Protein AF-A0A7S2BEP9-F1 (afdb_monomer)

Sequence (115 aa):
MAALAGGDPKAVQSLVSDLKMLAAYETAADWREHGAMDSAFAALSWDDAHVKAALPQYIASSGEERAKVDYAFNAMVPRPSADIDGKQAAMHTWIKARLFSYNKAFPFQLNPYTK

pLDDT: mean 88.35, std 15.32, range [32.22, 97.94]

Structure (mmCIF, N/CA/C/O backbone):
data_AF-A0A7S2BEP9-F1
#
_entry.id   AF-A0A7S2BEP9-F1
#
loop_
_atom_site.group_PDB
_atom_site.id
_atom_site.type_symbol
_atom_site.label_atom_id
_atom_site.label_alt_id
_atom_site.label_comp_id
_atom_site.label_asym_id
_atom_site.label_entity_id
_atom_site.label_seq_id
_atom_site.pdbx_PDB_ins_code
_atom_site.Cartn_x
_atom_site.Cartn_y
_atom_site.Cartn_z
_atom_site.occupancy
_atom_site.B_iso_or_equiv
_atom_site.auth_seq_id
_atom_site.auth_comp_id
_atom_site.auth_asym_id
_atom_site.auth_atom_id
_atom_site.pdbx_PDB_model_num
ATOM 1 N N . MET A 1 1 ? -22.529 -16.278 15.151 1.00 32.22 1 MET A N 1
ATOM 2 C CA . MET A 1 1 ? -21.081 -16.568 15.185 1.00 32.22 1 MET A CA 1
ATOM 3 C C . MET A 1 1 ? -20.661 -16.989 13.787 1.00 32.22 1 MET A C 1
ATOM 5 O O . MET A 1 1 ? -20.975 -18.101 13.389 1.00 32.22 1 MET A O 1
ATOM 9 N N . ALA A 1 2 ? -20.082 -16.076 13.005 1.00 36.56 2 ALA A N 1
ATOM 10 C CA . ALA A 1 2 ? -19.616 -16.387 11.656 1.00 36.56 2 ALA A CA 1
ATOM 11 C C . ALA A 1 2 ? -18.249 -17.076 11.746 1.00 36.56 2 ALA A C 1
ATOM 13 O O . ALA A 1 2 ? -17.346 -16.574 12.413 1.00 36.56 2 ALA A O 1
ATOM 14 N N . ALA A 1 3 ? -18.140 -18.245 11.121 1.00 36.69 3 ALA A N 1
ATOM 15 C CA . ALA A 1 3 ? -16.926 -19.038 11.065 1.00 36.69 3 ALA A CA 1
ATOM 16 C C . ALA A 1 3 ? -15.794 -18.241 10.396 1.00 36.69 3 ALA A C 1
ATOM 18 O O . ALA A 1 3 ? -15.917 -17.808 9.251 1.00 36.69 3 ALA A O 1
ATOM 19 N N . LEU A 1 4 ? -14.692 -18.063 11.126 1.00 42.97 4 LEU A N 1
ATOM 20 C CA . LEU A 1 4 ? -13.410 -17.615 10.594 1.00 42.97 4 LEU A CA 1
ATOM 21 C C . LEU A 1 4 ? -12.918 -18.692 9.623 1.00 42.97 4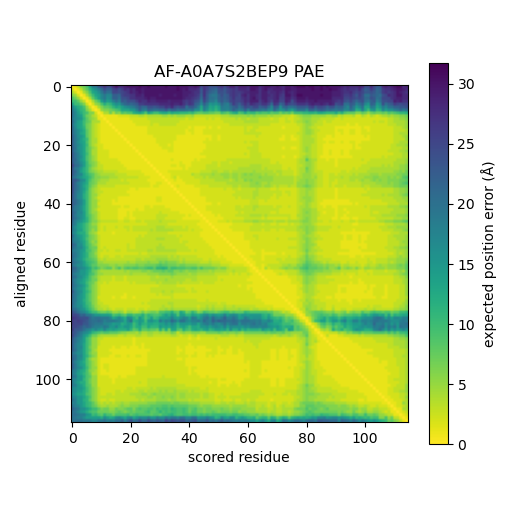 LEU A C 1
ATOM 23 O O . LEU A 1 4 ? -12.418 -19.737 10.038 1.00 42.97 4 LEU A O 1
ATOM 27 N N . ALA A 1 5 ? -13.127 -18.469 8.329 1.00 45.75 5 ALA A N 1
ATOM 28 C CA . ALA A 1 5 ? -12.641 -19.338 7.271 1.00 45.75 5 ALA A CA 1
ATOM 29 C C . ALA A 1 5 ? -11.099 -19.344 7.256 1.00 45.75 5 ALA A C 1
ATOM 31 O O . ALA A 1 5 ? -10.477 -18.482 6.649 1.00 45.75 5 ALA A O 1
ATOM 32 N N . GLY A 1 6 ? -10.504 -20.286 7.992 1.00 39.69 6 GLY A N 1
ATOM 33 C CA . GLY A 1 6 ? -9.517 -21.282 7.541 1.00 39.69 6 GLY A CA 1
ATOM 34 C C . GLY A 1 6 ? -8.328 -20.906 6.646 1.00 39.69 6 GLY A C 1
ATOM 35 O O . GLY A 1 6 ? -7.722 -21.816 6.091 1.00 39.69 6 GLY A O 1
ATOM 36 N N . GLY A 1 7 ? -7.976 -19.637 6.466 1.00 45.47 7 GLY A N 1
ATOM 37 C CA . GLY A 1 7 ? -6.717 -19.237 5.840 1.00 45.47 7 GLY A CA 1
ATOM 38 C C . GLY A 1 7 ? -5.693 -18.872 6.905 1.00 45.47 7 GLY A C 1
ATOM 39 O O . GLY A 1 7 ? -6.002 -18.067 7.782 1.00 45.47 7 GLY A O 1
ATOM 40 N N . ASP A 1 8 ? -4.480 -19.426 6.821 1.00 53.69 8 ASP A N 1
ATOM 41 C CA . ASP A 1 8 ? -3.335 -18.920 7.589 1.00 53.69 8 ASP A CA 1
ATOM 42 C C . ASP A 1 8 ? -3.291 -17.384 7.482 1.00 53.69 8 ASP A C 1
ATOM 44 O O . ASP A 1 8 ? -3.492 -16.866 6.373 1.00 53.69 8 ASP A O 1
ATOM 48 N N . PRO A 1 9 ? -3.057 -16.631 8.573 1.00 60.03 9 PRO A N 1
ATOM 49 C CA . PRO A 1 9 ? -3.026 -15.176 8.528 1.00 60.03 9 PRO A CA 1
ATOM 50 C C . PRO A 1 9 ? -1.815 -14.696 7.716 1.00 60.03 9 PRO A C 1
ATOM 52 O O . PRO A 1 9 ? -0.770 -14.325 8.242 1.00 60.03 9 PRO A O 1
ATOM 55 N N . LYS A 1 10 ? -1.980 -14.638 6.393 1.00 84.38 10 LYS A N 1
ATOM 56 C CA . LYS A 1 10 ? -0.988 -14.121 5.444 1.00 84.38 10 LYS A CA 1
ATOM 57 C C . LYS A 1 10 ? -0.876 -12.598 5.488 1.00 84.38 10 LYS A C 1
ATOM 59 O O . LYS A 1 10 ? -0.153 -12.030 4.685 1.00 84.38 10 LYS A O 1
ATOM 64 N N . ALA A 1 11 ? -1.551 -11.918 6.417 1.00 87.75 11 ALA A N 1
ATOM 65 C CA . ALA A 1 11 ? -1.582 -10.459 6.484 1.00 87.75 11 ALA A CA 1
ATOM 66 C C . ALA A 1 11 ? -0.169 -9.845 6.536 1.00 87.75 11 ALA A C 1
ATOM 68 O O . ALA A 1 11 ? 0.151 -8.943 5.758 1.00 87.75 11 ALA A O 1
ATOM 69 N N . VAL A 1 12 ? 0.701 -10.382 7.398 1.00 92.19 12 VAL A N 1
ATOM 70 C CA . VAL A 1 12 ? 2.100 -9.937 7.498 1.00 92.19 12 VAL A CA 1
ATOM 71 C C . VAL A 1 12 ? 2.891 -10.356 6.260 1.00 92.19 12 VAL A C 1
ATOM 73 O O . VAL A 1 12 ? 3.583 -9.530 5.675 1.00 92.19 12 VAL A O 1
ATOM 76 N N . GLN A 1 13 ? 2.751 -11.610 5.819 1.00 93.88 13 GLN A N 1
ATOM 77 C CA . GLN A 1 13 ? 3.453 -12.128 4.642 1.00 93.88 13 GLN A CA 1
ATOM 78 C C . GLN A 1 13 ? 3.158 -11.297 3.384 1.00 93.88 13 GLN A C 1
ATOM 80 O O . GLN A 1 13 ? 4.086 -10.892 2.689 1.00 93.88 13 GLN A O 1
ATOM 85 N N . SER A 1 14 ? 1.885 -11.016 3.105 1.00 93.94 14 SER A N 1
ATOM 86 C CA . SER A 1 14 ? 1.454 -10.231 1.949 1.00 93.94 14 SER A CA 1
ATOM 87 C C . SER A 1 14 ? 1.917 -8.779 2.050 1.00 93.94 14 SER A C 1
ATOM 89 O O . SER A 1 14 ? 2.389 -8.231 1.060 1.00 93.94 14 SER A O 1
ATOM 91 N N . LEU A 1 15 ? 1.860 -8.170 3.243 1.00 95.69 15 LEU A N 1
ATOM 92 C CA . LEU A 1 15 ? 2.379 -6.815 3.454 1.00 95.69 15 LEU A CA 1
ATOM 93 C C . LEU A 1 15 ? 3.884 -6.743 3.177 1.00 95.69 15 LEU A C 1
ATOM 95 O O . LEU A 1 15 ? 4.326 -5.879 2.427 1.00 95.69 15 LEU A O 1
ATOM 99 N N . VAL A 1 16 ? 4.669 -7.659 3.747 1.00 96.00 16 VAL A N 1
ATOM 100 C CA . VAL A 1 16 ? 6.125 -7.699 3.546 1.00 96.00 16 VAL A CA 1
ATOM 101 C C . VAL A 1 16 ? 6.469 -7.994 2.084 1.00 96.00 16 VAL A C 1
ATOM 103 O O . VAL A 1 16 ? 7.398 -7.397 1.545 1.00 96.00 16 VAL A O 1
ATOM 106 N N . SER A 1 17 ? 5.710 -8.871 1.422 1.00 96.62 17 SER A N 1
ATOM 107 C CA . SER A 1 17 ? 5.876 -9.147 -0.008 1.00 96.62 17 SER A CA 1
ATOM 108 C C . SER A 1 17 ? 5.643 -7.897 -0.859 1.00 96.62 17 SER A C 1
ATOM 110 O O . SER A 1 17 ? 6.458 -7.596 -1.728 1.00 96.62 17 SER A O 1
ATOM 112 N N . ASP A 1 18 ? 4.579 -7.141 -0.587 1.00 97.00 18 ASP A N 1
ATOM 113 C CA . ASP A 1 18 ? 4.279 -5.909 -1.320 1.00 97.00 18 ASP A CA 1
ATOM 114 C C . ASP A 1 18 ? 5.327 -4.819 -1.064 1.00 97.00 18 ASP A C 1
ATOM 116 O O . ASP A 1 18 ? 5.800 -4.185 -2.006 1.00 97.00 18 ASP A O 1
ATOM 120 N N . LEU A 1 19 ? 5.757 -4.641 0.192 1.00 96.88 19 LEU A N 1
ATOM 121 C CA . LEU A 1 19 ? 6.830 -3.704 0.546 1.00 96.88 19 LEU A CA 1
ATOM 122 C C . LEU A 1 19 ? 8.149 -4.064 -0.148 1.00 96.88 19 LEU A C 1
ATOM 124 O O . LEU A 1 19 ? 8.857 -3.178 -0.622 1.00 96.88 19 LEU A O 1
ATOM 128 N N . LYS A 1 20 ? 8.465 -5.361 -0.266 1.00 97.31 20 LYS A N 1
ATOM 129 C CA . LYS A 1 20 ? 9.636 -5.832 -1.016 1.00 97.31 20 LYS A CA 1
ATOM 130 C C . LYS A 1 20 ? 9.546 -5.443 -2.493 1.00 97.31 20 LYS A C 1
ATOM 132 O O . LYS A 1 20 ? 10.555 -5.042 -3.065 1.00 97.31 20 LYS A O 1
ATOM 137 N N . MET A 1 21 ? 8.373 -5.574 -3.114 1.00 97.81 21 MET A N 1
ATOM 138 C CA . MET A 1 21 ? 8.188 -5.190 -4.517 1.00 97.81 21 MET A CA 1
ATOM 139 C C . MET A 1 21 ? 8.240 -3.675 -4.708 1.00 97.81 21 MET A C 1
ATOM 141 O O . MET A 1 21 ? 8.847 -3.226 -5.674 1.00 97.81 21 MET A O 1
ATOM 145 N N . LEU A 1 22 ? 7.704 -2.882 -3.774 1.00 95.69 22 LEU A N 1
ATOM 146 C CA . LEU A 1 22 ? 7.873 -1.426 -3.793 1.00 95.69 22 LEU A CA 1
ATOM 147 C C . LEU A 1 22 ? 9.355 -1.035 -3.713 1.00 95.69 22 LEU A C 1
ATOM 149 O O . LEU A 1 22 ? 9.838 -0.308 -4.574 1.00 95.69 22 LEU A O 1
ATOM 153 N N . ALA A 1 23 ? 10.099 -1.585 -2.751 1.00 94.81 23 ALA A N 1
ATOM 154 C CA . ALA A 1 23 ? 11.530 -1.315 -2.621 1.00 94.81 23 ALA A CA 1
ATOM 155 C C . ALA A 1 23 ? 12.322 -1.745 -3.871 1.00 94.81 23 ALA A C 1
ATOM 157 O O . ALA A 1 23 ? 13.244 -1.048 -4.295 1.00 94.81 23 ALA A O 1
ATOM 158 N N . ALA A 1 24 ? 11.957 -2.877 -4.486 1.00 96.06 24 ALA A N 1
ATOM 159 C CA . ALA A 1 24 ? 12.557 -3.332 -5.738 1.00 96.06 24 ALA A CA 1
ATOM 160 C C . ALA A 1 24 ? 12.247 -2.385 -6.906 1.00 96.06 24 ALA A C 1
ATOM 162 O O . ALA A 1 24 ? 13.147 -2.096 -7.690 1.00 96.06 24 ALA A O 1
ATOM 163 N N . TYR A 1 25 ? 11.013 -1.878 -6.999 1.00 95.19 25 TYR A N 1
ATOM 164 C CA . TYR A 1 25 ? 10.611 -0.896 -8.007 1.00 95.19 25 TYR A CA 1
ATOM 165 C C . TYR A 1 25 ? 11.414 0.398 -7.869 1.00 95.19 25 TYR A C 1
ATOM 167 O O . TYR A 1 25 ? 12.005 0.858 -8.839 1.00 95.19 25 TYR A O 1
ATOM 175 N N . GLU A 1 26 ? 11.480 0.952 -6.657 1.00 92.12 26 GLU A N 1
ATOM 176 C CA . GLU A 1 26 ? 12.213 2.189 -6.367 1.00 92.12 26 GLU A CA 1
ATOM 177 C C . GLU A 1 26 ? 13.708 2.037 -6.647 1.00 92.12 26 GLU A C 1
ATOM 179 O O . GLU A 1 26 ? 14.311 2.881 -7.305 1.00 92.12 26 GLU A O 1
ATOM 184 N N . THR A 1 27 ? 14.291 0.911 -6.230 1.00 93.12 27 THR A N 1
ATOM 185 C CA . THR A 1 27 ? 15.690 0.600 -6.537 1.00 93.12 27 THR A CA 1
ATOM 186 C C . THR A 1 27 ? 15.892 0.505 -8.049 1.00 93.12 27 THR A C 1
ATOM 188 O O . THR A 1 27 ? 16.799 1.126 -8.590 1.00 93.12 27 THR A O 1
ATOM 191 N N . ALA A 1 28 ? 15.043 -0.231 -8.766 1.00 93.94 28 ALA A N 1
ATOM 192 C CA . ALA A 1 28 ? 15.152 -0.353 -10.216 1.00 93.94 28 ALA A CA 1
ATOM 193 C C . ALA A 1 28 ? 14.998 1.001 -10.930 1.00 93.94 28 ALA A C 1
ATOM 195 O O . ALA A 1 28 ? 15.695 1.241 -11.914 1.00 93.94 28 ALA A O 1
ATOM 196 N N . ALA A 1 29 ? 14.152 1.897 -10.418 1.00 91.38 29 ALA A N 1
ATOM 197 C CA . ALA A 1 29 ? 14.006 3.255 -10.932 1.00 91.38 29 ALA A CA 1
ATOM 198 C C . ALA A 1 29 ? 15.301 4.069 -10.776 1.00 91.38 29 ALA A C 1
ATOM 200 O O . ALA A 1 29 ? 15.747 4.682 -11.748 1.00 91.38 29 ALA A O 1
ATOM 201 N N . ASP A 1 30 ? 15.955 4.002 -9.610 1.00 90.69 30 ASP A N 1
ATOM 202 C CA . ASP A 1 30 ? 17.247 4.662 -9.363 1.00 90.69 30 ASP A CA 1
ATOM 203 C C . ASP A 1 30 ? 18.333 4.177 -10.347 1.00 90.69 30 ASP A C 1
ATOM 205 O O . ASP A 1 30 ? 19.137 4.971 -10.844 1.00 90.69 30 ASP A O 1
ATOM 209 N N . TRP A 1 31 ? 18.324 2.883 -10.686 1.00 93.75 31 TRP A N 1
ATOM 210 C CA . TRP A 1 31 ? 19.242 2.274 -11.659 1.00 93.75 31 TRP A CA 1
ATOM 211 C C . TRP A 1 31 ? 18.774 2.373 -13.121 1.00 93.75 31 TRP A C 1
ATOM 213 O O . TRP A 1 31 ? 19.512 1.978 -14.019 1.00 93.75 31 TRP A O 1
ATOM 223 N N . ARG A 1 32 ? 17.585 2.938 -13.381 1.00 91.50 32 ARG A N 1
ATOM 224 C CA . ARG A 1 32 ? 16.951 3.034 -14.714 1.00 91.50 32 ARG A CA 1
ATOM 225 C C . ARG A 1 32 ? 16.709 1.675 -15.389 1.00 91.50 32 ARG A C 1
ATOM 227 O O . ARG A 1 32 ? 16.684 1.565 -16.614 1.00 91.50 32 ARG A O 1
ATOM 234 N N . GLU A 1 33 ? 16.477 0.644 -14.587 1.00 95.31 33 GLU A N 1
ATOM 235 C CA . GLU A 1 33 ? 16.212 -0.727 -15.024 1.00 95.31 33 GLU A CA 1
ATOM 236 C C . GLU A 1 33 ? 14.710 -0.943 -15.256 1.00 95.31 33 GLU A C 1
ATOM 238 O O . GLU A 1 33 ? 14.014 -1.594 -14.472 1.00 95.31 33 GLU A O 1
ATOM 243 N N . HIS A 1 34 ? 14.184 -0.393 -16.354 1.00 93.75 34 HIS A N 1
ATOM 244 C CA . HIS A 1 34 ? 12.744 -0.413 -16.652 1.00 93.75 34 HIS 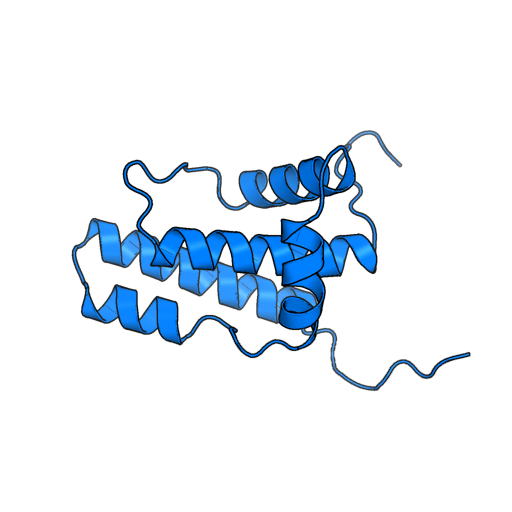A CA 1
ATOM 245 C C . HIS A 1 34 ? 12.123 -1.822 -16.650 1.00 93.75 34 HIS A C 1
ATOM 247 O O . HIS A 1 34 ? 11.010 -2.005 -16.161 1.00 93.75 34 HIS A O 1
ATOM 253 N N . GLY A 1 35 ? 12.847 -2.840 -17.127 1.00 96.69 35 GLY A N 1
ATOM 254 C CA . GLY A 1 35 ? 12.359 -4.225 -17.096 1.00 96.69 35 GLY A CA 1
ATOM 255 C C . GLY A 1 35 ? 12.182 -4.770 -15.672 1.00 96.69 35 GLY A C 1
ATOM 256 O O . GLY A 1 35 ? 11.226 -5.500 -15.396 1.00 96.69 35 GLY A O 1
ATOM 257 N N . ALA A 1 36 ? 13.064 -4.383 -14.746 1.00 96.75 36 ALA A N 1
ATOM 258 C CA . ALA A 1 36 ? 12.953 -4.752 -13.338 1.00 96.75 36 ALA A CA 1
ATOM 259 C C . ALA A 1 36 ? 11.834 -3.969 -12.634 1.00 96.75 36 ALA A C 1
ATOM 261 O O . ALA A 1 36 ? 11.111 -4.555 -11.827 1.00 96.75 36 ALA A O 1
ATOM 262 N N . MET A 1 37 ? 11.630 -2.696 -12.995 1.00 96.19 37 MET A N 1
ATOM 263 C CA . MET A 1 37 ? 10.480 -1.905 -12.535 1.00 96.19 37 MET A CA 1
ATOM 264 C C . MET A 1 37 ? 9.162 -2.586 -12.924 1.00 96.19 37 MET A C 1
ATOM 266 O O . MET A 1 37 ? 8.312 -2.840 -12.072 1.00 96.19 37 MET A O 1
ATOM 270 N N . ASP A 1 38 ? 9.007 -2.956 -14.195 1.00 97.25 38 ASP A N 1
ATOM 271 C CA . ASP A 1 38 ? 7.791 -3.604 -14.693 1.00 97.25 38 ASP A CA 1
ATOM 272 C C . ASP A 1 38 ? 7.548 -4.967 -14.044 1.00 97.25 38 ASP A C 1
ATOM 274 O O . ASP A 1 38 ? 6.413 -5.296 -13.694 1.00 97.25 38 ASP A O 1
ATOM 278 N N . SER A 1 39 ? 8.618 -5.730 -13.814 1.00 97.94 39 SER A N 1
ATOM 279 C CA . SER A 1 39 ? 8.546 -7.021 -13.126 1.00 97.94 39 SER A CA 1
ATOM 280 C C . SER A 1 39 ? 8.109 -6.865 -11.668 1.00 97.94 39 SER A C 1
ATOM 282 O O . SER A 1 39 ? 7.249 -7.610 -11.203 1.00 97.94 39 SER A O 1
ATOM 284 N N . ALA A 1 40 ? 8.660 -5.881 -10.951 1.00 97.62 40 ALA A N 1
ATOM 285 C CA . ALA A 1 40 ? 8.283 -5.590 -9.570 1.00 97.62 40 ALA A CA 1
ATOM 286 C C . ALA A 1 40 ? 6.831 -5.105 -9.472 1.00 97.62 40 ALA A C 1
ATOM 288 O O . ALA A 1 40 ? 6.081 -5.564 -8.611 1.00 97.62 40 ALA A O 1
ATOM 289 N N . PHE A 1 41 ? 6.411 -4.230 -10.391 1.00 97.75 41 PHE A N 1
ATOM 290 C CA . PHE A 1 41 ? 5.029 -3.774 -10.474 1.00 97.75 41 PHE A CA 1
ATOM 291 C C . PHE A 1 41 ? 4.079 -4.945 -10.734 1.00 97.75 41 PHE A C 1
ATOM 293 O O . PHE A 1 41 ? 3.113 -5.110 -10.000 1.00 97.75 41 PHE A O 1
ATOM 300 N N . ALA A 1 42 ? 4.356 -5.795 -11.727 1.00 97.69 42 ALA A N 1
ATOM 301 C CA . ALA A 1 42 ? 3.510 -6.942 -12.058 1.00 97.69 42 ALA A CA 1
ATOM 302 C C . ALA A 1 42 ? 3.442 -7.994 -10.935 1.00 97.69 42 ALA A C 1
ATOM 304 O O . ALA A 1 42 ? 2.420 -8.661 -10.788 1.00 97.69 42 ALA A O 1
ATOM 305 N N . ALA A 1 43 ? 4.509 -8.130 -10.143 1.00 97.62 43 ALA A N 1
ATOM 306 C CA . ALA A 1 43 ? 4.597 -9.074 -9.031 1.00 97.62 43 ALA A CA 1
ATOM 307 C C . ALA A 1 43 ? 3.964 -8.570 -7.722 1.00 97.62 43 ALA A C 1
ATOM 309 O O . ALA A 1 43 ? 3.896 -9.330 -6.751 1.00 97.62 43 ALA A O 1
ATOM 310 N N . LEU A 1 44 ? 3.499 -7.316 -7.665 1.00 97.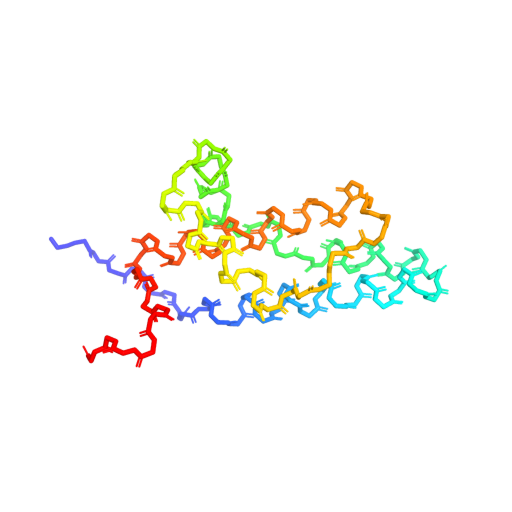19 44 LEU A N 1
ATOM 311 C CA . LEU A 1 44 ? 2.692 -6.850 -6.539 1.00 97.19 44 LEU A CA 1
ATOM 312 C C . LEU A 1 44 ? 1.396 -7.670 -6.459 1.00 97.19 44 LEU A C 1
ATOM 314 O O . LEU A 1 44 ? 0.853 -8.111 -7.472 1.00 97.19 44 LEU A O 1
ATOM 318 N N . SER A 1 45 ? 0.873 -7.869 -5.252 1.00 95.94 45 SER A N 1
ATOM 319 C CA . SER A 1 45 ? -0.301 -8.717 -5.019 1.00 95.94 45 SER A CA 1
ATOM 320 C C . SER A 1 45 ? -1.638 -8.065 -5.416 1.00 95.94 45 SER A C 1
ATOM 322 O O . SER A 1 45 ? -2.572 -7.990 -4.618 1.00 95.94 45 SER A O 1
ATOM 324 N N . TRP A 1 46 ? -1.765 -7.626 -6.672 1.00 96.19 46 TRP A N 1
ATOM 325 C CA . TRP A 1 46 ? -2.951 -6.951 -7.218 1.00 96.19 46 TRP A CA 1
ATOM 326 C C . TRP A 1 46 ? -4.247 -7.754 -7.106 1.00 96.19 46 TRP A C 1
ATOM 328 O O . TRP A 1 46 ? -5.327 -7.178 -7.195 1.00 96.19 46 TRP A O 1
ATOM 338 N N . ASP A 1 47 ? -4.162 -9.071 -6.91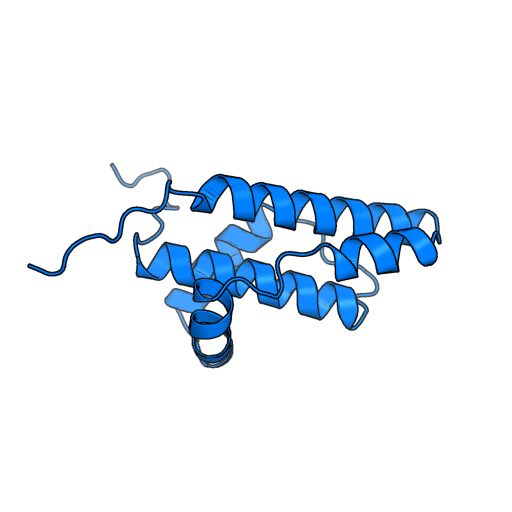5 1.00 94.69 47 ASP A N 1
ATOM 339 C CA . ASP A 1 47 ? -5.313 -9.971 -6.845 1.00 94.69 47 ASP A CA 1
ATOM 340 C C . ASP A 1 47 ? -5.842 -10.254 -5.437 1.00 94.69 47 ASP A C 1
ATOM 342 O O . ASP A 1 47 ? -6.812 -10.997 -5.283 1.00 94.69 47 ASP A O 1
ATOM 346 N N . ASP A 1 48 ? -5.276 -9.616 -4.411 1.00 93.94 48 ASP A N 1
ATOM 347 C CA . ASP A 1 48 ? -5.752 -9.756 -3.036 1.00 93.94 48 ASP A CA 1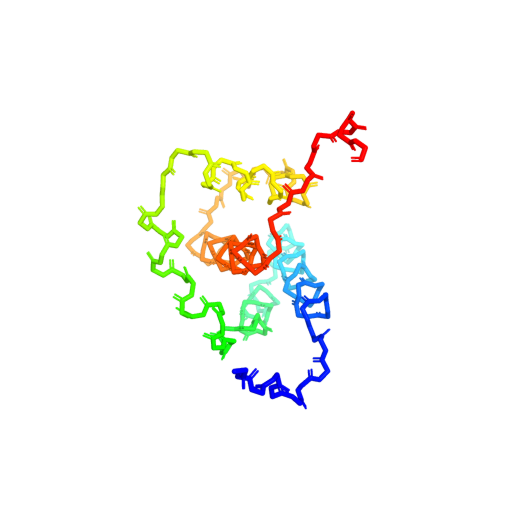
ATOM 348 C C . ASP A 1 48 ? -7.193 -9.226 -2.881 1.00 93.94 48 ASP A C 1
ATOM 350 O O . ASP A 1 48 ? -7.462 -8.024 -2.968 1.00 93.94 48 ASP A O 1
ATOM 354 N N . ALA A 1 49 ? -8.138 -10.140 -2.638 1.00 93.31 49 ALA A N 1
ATOM 355 C CA . ALA A 1 49 ? -9.565 -9.834 -2.558 1.00 93.31 49 ALA A CA 1
ATOM 356 C C . ALA A 1 49 ? -9.913 -8.862 -1.417 1.00 93.31 49 ALA A C 1
ATOM 358 O O . ALA A 1 49 ? -10.813 -8.032 -1.571 1.00 93.31 49 ALA A O 1
ATOM 359 N N . HIS A 1 50 ? -9.196 -8.928 -0.291 1.00 91.69 50 HIS A N 1
ATOM 360 C CA . HIS A 1 50 ? -9.439 -8.034 0.840 1.00 91.69 50 HIS A CA 1
ATOM 361 C C . HIS A 1 50 ? -8.982 -6.613 0.518 1.00 91.69 50 HIS A C 1
ATOM 363 O O . HIS A 1 50 ? -9.696 -5.654 0.819 1.00 91.69 50 HIS A O 1
ATOM 369 N N . VAL A 1 51 ? -7.838 -6.477 -0.158 1.00 95.56 51 VAL A N 1
ATOM 370 C CA . VAL A 1 51 ? -7.335 -5.173 -0.604 1.00 95.56 51 VAL A CA 1
ATOM 371 C C . VAL A 1 51 ? -8.236 -4.590 -1.691 1.00 95.56 51 VAL A C 1
ATOM 373 O O . VAL A 1 51 ? -8.615 -3.426 -1.582 1.00 95.56 51 VAL A O 1
ATOM 376 N N . LYS A 1 52 ? -8.686 -5.395 -2.669 1.00 95.94 52 LYS A N 1
ATOM 377 C CA . LYS A 1 52 ? -9.663 -4.960 -3.690 1.00 95.94 52 LYS A CA 1
ATOM 378 C C . LYS A 1 52 ? -10.942 -4.403 -3.063 1.00 95.94 52 LYS A C 1
ATOM 380 O O . LYS A 1 52 ? -11.426 -3.359 -3.491 1.00 95.94 52 LYS A O 1
ATOM 385 N N . ALA A 1 53 ? -11.477 -5.072 -2.041 1.00 94.75 53 ALA A N 1
ATOM 386 C CA . ALA A 1 53 ? -12.684 -4.624 -1.347 1.00 94.75 53 ALA A CA 1
ATOM 387 C C . ALA A 1 53 ? -12.458 -3.351 -0.507 1.00 94.75 53 ALA A C 1
ATOM 389 O O . ALA A 1 53 ? -13.362 -2.520 -0.377 1.00 94.75 53 ALA A O 1
ATOM 390 N N . ALA A 1 54 ? -11.260 -3.191 0.062 1.00 95.50 54 ALA A N 1
ATOM 391 C CA . ALA A 1 54 ? -10.881 -2.042 0.881 1.00 95.50 54 ALA A CA 1
ATOM 392 C C . ALA A 1 54 ? -10.494 -0.806 0.055 1.00 95.50 54 ALA A C 1
ATOM 394 O O . ALA A 1 54 ? -10.710 0.316 0.505 1.00 95.50 54 ALA A O 1
ATOM 395 N N . LEU A 1 55 ? -9.962 -0.990 -1.153 1.00 96.75 55 LEU A N 1
ATOM 396 C CA . LEU A 1 55 ? -9.464 0.073 -2.025 1.00 96.75 55 LEU A CA 1
ATOM 397 C C . LEU A 1 55 ? -10.465 1.218 -2.269 1.00 96.75 55 LEU A C 1
ATOM 399 O O . LEU A 1 55 ? -10.112 2.361 -1.968 1.00 96.75 55 LEU A O 1
ATOM 403 N N . PRO A 1 56 ? -11.706 0.981 -2.743 1.00 97.19 56 PRO A N 1
ATOM 404 C CA . PRO A 1 56 ? -12.662 2.072 -2.946 1.00 97.19 56 PRO A CA 1
ATOM 405 C C . PRO A 1 56 ? -13.026 2.775 -1.632 1.00 97.19 56 PRO A C 1
ATOM 407 O O . PRO A 1 56 ? -13.264 3.980 -1.620 1.00 97.19 56 PRO A O 1
ATOM 410 N N . GLN A 1 57 ? -13.018 2.045 -0.513 1.00 96.38 57 GLN A N 1
ATOM 411 C CA . GLN A 1 57 ? -13.309 2.603 0.806 1.00 96.38 57 GLN A CA 1
ATOM 412 C C . GLN A 1 57 ? -12.171 3.503 1.291 1.00 96.38 57 GLN A C 1
ATOM 414 O O . GLN A 1 57 ? -12.441 4.584 1.799 1.00 96.38 57 GLN A O 1
ATOM 419 N N . TYR A 1 58 ? -10.913 3.099 1.091 1.00 96.69 58 TYR A N 1
ATOM 420 C CA . TYR A 1 58 ? -9.755 3.937 1.392 1.00 96.69 58 TYR A CA 1
ATOM 421 C C . TYR A 1 58 ? -9.752 5.208 0.529 1.00 96.69 58 TYR A C 1
ATOM 423 O O . TYR A 1 58 ? -9.554 6.300 1.058 1.00 96.69 58 TYR A O 1
ATOM 431 N N . ILE A 1 59 ? -10.042 5.097 -0.771 1.00 96.19 59 ILE A N 1
ATOM 432 C CA . ILE A 1 59 ? -10.102 6.258 -1.676 1.00 96.19 59 ILE A CA 1
ATOM 433 C C . ILE A 1 59 ? -11.173 7.259 -1.219 1.00 96.19 59 ILE A C 1
ATOM 435 O O . ILE A 1 59 ? -10.911 8.462 -1.200 1.00 96.19 59 ILE A O 1
ATOM 439 N N . ALA A 1 60 ? -12.346 6.764 -0.813 1.00 96.44 60 ALA A N 1
ATOM 440 C CA . ALA A 1 60 ? -13.436 7.583 -0.285 1.00 96.44 60 ALA A CA 1
ATOM 441 C C . ALA A 1 60 ? -13.221 8.048 1.171 1.00 96.44 60 ALA A C 1
ATOM 443 O O . ALA A 1 60 ? -13.926 8.943 1.638 1.00 96.44 60 ALA A O 1
ATOM 444 N N . SER A 1 61 ? -12.276 7.448 1.901 1.00 94.69 61 SER A N 1
ATOM 445 C CA . SER A 1 61 ? -12.013 7.784 3.301 1.00 94.69 61 SER A CA 1
ATOM 446 C C . SER A 1 61 ? -11.396 9.178 3.449 1.00 94.69 61 SER A C 1
ATOM 448 O O . SER A 1 61 ? -10.683 9.687 2.575 1.00 94.69 61 SER A O 1
ATOM 450 N N . SER A 1 62 ? -11.665 9.800 4.594 1.00 94.00 62 SER A N 1
ATOM 451 C CA . SER A 1 62 ? -11.139 11.106 4.991 1.00 94.00 62 SER A CA 1
ATOM 452 C C . SER A 1 62 ? -11.003 11.184 6.517 1.00 94.00 62 SER A C 1
ATOM 454 O O . SER A 1 62 ? -11.361 10.244 7.230 1.00 94.00 62 SER A O 1
ATOM 456 N N . GLY A 1 63 ? -10.454 12.286 7.030 1.00 92.88 63 GLY A N 1
ATOM 457 C CA . GLY A 1 63 ? -10.339 12.519 8.471 1.00 92.88 63 GLY A CA 1
ATOM 458 C C . GLY A 1 63 ? -9.387 11.550 9.182 1.00 92.88 63 GLY A C 1
ATOM 459 O O . GLY A 1 63 ? -8.343 11.179 8.644 1.00 92.88 63 GLY A O 1
ATOM 460 N N . GLU A 1 64 ? -9.740 11.167 10.413 1.00 90.44 64 GLU A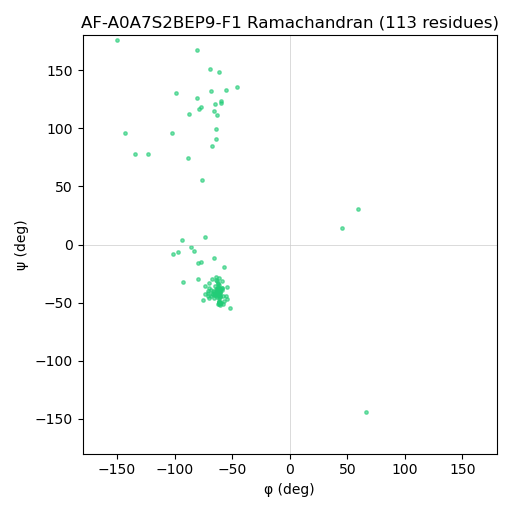 N 1
ATOM 461 C CA . GLU A 1 64 ? -8.861 10.410 11.315 1.00 90.44 64 GLU A CA 1
ATOM 462 C C . GLU A 1 64 ? -8.508 9.012 10.786 1.00 90.44 64 GLU A C 1
ATOM 464 O O . GLU A 1 64 ? -7.353 8.599 10.872 1.00 90.44 64 GLU A O 1
ATOM 469 N N . GLU A 1 65 ? -9.473 8.286 10.211 1.00 89.19 65 GLU A N 1
ATOM 470 C CA . GLU A 1 65 ? -9.249 6.922 9.708 1.00 89.19 65 GLU A CA 1
ATOM 471 C C . GLU A 1 65 ? -8.185 6.914 8.603 1.00 89.19 65 GLU A C 1
ATOM 473 O O . GLU A 1 65 ? -7.236 6.127 8.644 1.00 89.19 65 GLU A O 1
ATOM 478 N N . ARG A 1 66 ? -8.293 7.857 7.660 1.00 94.19 66 ARG A N 1
ATOM 479 C CA . ARG A 1 66 ? -7.309 8.040 6.593 1.00 94.19 66 ARG A CA 1
ATOM 480 C C . ARG A 1 66 ? -5.961 8.497 7.132 1.00 94.19 66 ARG A C 1
ATOM 482 O O . ARG A 1 66 ? -4.943 7.919 6.766 1.00 94.19 66 ARG A O 1
ATOM 489 N N . ALA A 1 67 ? -5.954 9.488 8.024 1.00 94.31 67 ALA A N 1
ATOM 490 C CA . ALA A 1 67 ? -4.726 10.021 8.607 1.00 94.31 67 ALA A CA 1
ATOM 491 C C . ALA A 1 67 ? -3.924 8.943 9.353 1.00 94.31 67 ALA A C 1
ATOM 493 O O . ALA A 1 67 ? -2.701 8.906 9.256 1.00 94.31 67 ALA A O 1
ATOM 494 N N . LYS A 1 68 ? -4.606 8.026 10.048 1.00 94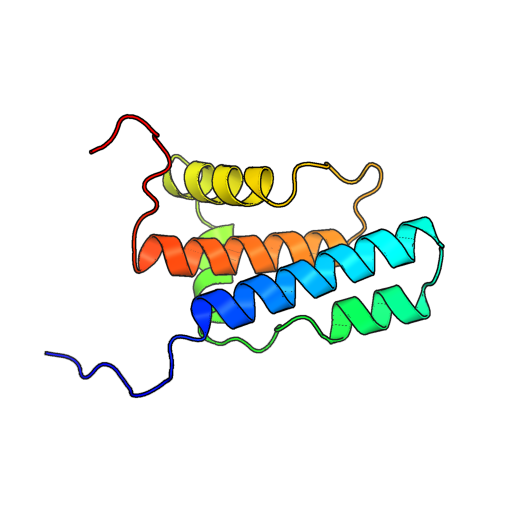.69 68 LYS A N 1
ATOM 495 C CA . LYS A 1 68 ? -3.988 6.903 10.767 1.00 94.69 68 LYS A CA 1
ATOM 496 C C . LYS A 1 68 ? -3.296 5.923 9.818 1.00 94.69 68 LYS A C 1
ATOM 498 O O . LYS A 1 68 ? -2.168 5.505 10.072 1.00 94.69 68 LYS A O 1
ATOM 503 N N . VAL A 1 69 ? -3.952 5.593 8.707 1.00 96.50 69 VAL A N 1
ATOM 504 C CA . VAL A 1 69 ? -3.390 4.727 7.660 1.00 96.50 69 VAL A CA 1
ATOM 505 C C . VAL A 1 69 ? -2.236 5.411 6.933 1.00 96.50 69 VAL A C 1
ATOM 507 O O . VAL A 1 69 ? -1.193 4.793 6.735 1.00 96.50 69 VAL A O 1
ATOM 510 N N . ASP A 1 70 ? -2.392 6.685 6.573 1.00 95.00 70 ASP A N 1
ATOM 511 C CA . ASP A 1 70 ? -1.339 7.466 5.924 1.00 95.00 70 ASP A CA 1
ATOM 512 C C . ASP A 1 70 ? -0.115 7.617 6.840 1.00 95.00 70 ASP A C 1
ATOM 514 O O . ASP A 1 70 ? 1.012 7.488 6.370 1.00 95.00 70 ASP A O 1
ATOM 518 N N . TYR A 1 71 ? -0.315 7.801 8.150 1.00 94.75 71 TYR A N 1
ATOM 519 C CA . TYR A 1 71 ? 0.772 7.810 9.131 1.00 94.75 71 TYR A CA 1
ATOM 520 C C . TYR A 1 71 ? 1.514 6.469 9.168 1.00 94.75 71 TYR A C 1
ATOM 522 O O . TYR A 1 71 ? 2.739 6.448 9.072 1.00 94.75 71 TYR A O 1
ATOM 530 N N . ALA A 1 72 ? 0.788 5.348 9.259 1.00 95.44 72 ALA A N 1
ATOM 531 C CA . ALA A 1 72 ? 1.395 4.016 9.248 1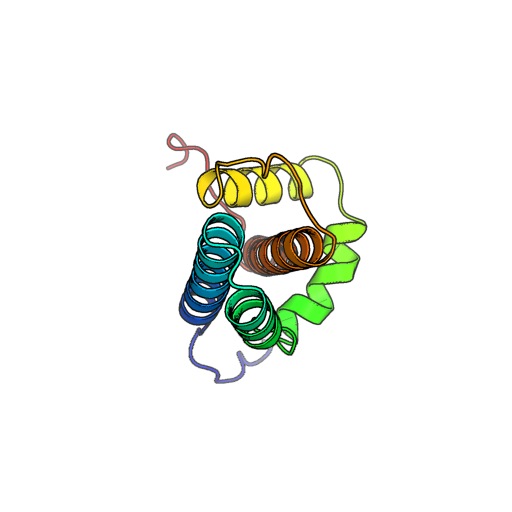.00 95.44 72 ALA A CA 1
ATOM 532 C C . ALA A 1 72 ? 2.172 3.750 7.947 1.00 95.44 72 ALA A C 1
ATOM 534 O O . ALA A 1 72 ? 3.277 3.214 7.987 1.00 95.44 72 ALA A O 1
ATOM 535 N N . PHE A 1 73 ? 1.624 4.161 6.799 1.00 95.75 73 PHE A N 1
ATOM 536 C CA . PHE A 1 73 ? 2.307 4.064 5.511 1.00 95.75 73 PHE A CA 1
ATOM 537 C C . PHE A 1 73 ? 3.599 4.886 5.492 1.00 95.75 73 PHE A C 1
ATOM 539 O O . PHE A 1 73 ? 4.655 4.343 5.184 1.00 95.75 73 PHE A O 1
ATOM 546 N N . ASN A 1 74 ? 3.537 6.162 5.879 1.00 93.44 74 ASN A N 1
ATOM 547 C CA . ASN A 1 74 ? 4.693 7.062 5.875 1.00 93.44 74 ASN A CA 1
ATOM 548 C C . ASN A 1 74 ? 5.790 6.615 6.857 1.00 93.44 74 ASN A C 1
ATOM 550 O O . ASN A 1 74 ? 6.964 6.884 6.626 1.00 93.44 74 ASN A O 1
ATOM 554 N N . ALA A 1 75 ? 5.431 5.913 7.936 1.00 93.56 75 ALA A N 1
ATOM 555 C CA . ALA A 1 75 ? 6.406 5.317 8.847 1.00 93.56 75 ALA A CA 1
ATOM 556 C C . ALA A 1 75 ? 7.209 4.175 8.193 1.00 93.56 75 ALA A C 1
ATOM 558 O O . ALA A 1 75 ? 8.361 3.957 8.557 1.00 93.56 75 ALA A O 1
ATOM 559 N N . MET A 1 76 ? 6.621 3.455 7.230 1.00 92.50 76 MET A N 1
ATOM 560 C CA . MET A 1 76 ? 7.289 2.369 6.499 1.00 92.50 76 MET A CA 1
ATOM 561 C C . MET A 1 76 ? 7.956 2.844 5.204 1.00 92.50 76 MET A C 1
ATOM 563 O O . MET A 1 76 ? 8.988 2.305 4.815 1.00 92.50 76 MET A O 1
ATOM 567 N N . VAL A 1 77 ? 7.376 3.848 4.545 1.00 90.75 77 VAL A N 1
ATOM 568 C CA . VAL A 1 77 ? 7.843 4.423 3.277 1.00 90.75 77 VAL A CA 1
ATOM 569 C C . VAL A 1 77 ? 8.065 5.928 3.488 1.00 90.75 77 VAL A C 1
ATOM 571 O O . VAL A 1 77 ? 7.211 6.742 3.138 1.00 90.75 77 VAL A O 1
ATOM 574 N N . PRO A 1 78 ? 9.184 6.328 4.125 1.00 79.25 78 PRO A N 1
ATOM 575 C CA . PRO A 1 78 ? 9.395 7.708 4.570 1.00 79.25 78 PRO A CA 1
ATOM 576 C C . PRO A 1 78 ? 9.832 8.656 3.451 1.00 79.25 78 PRO A C 1
ATOM 578 O O . PRO A 1 78 ? 9.807 9.872 3.635 1.00 79.25 78 PRO A O 1
ATOM 581 N N . ARG A 1 79 ? 10.281 8.124 2.309 1.00 73.12 79 ARG A N 1
ATOM 582 C CA . ARG A 1 79 ? 10.779 8.931 1.197 1.00 73.12 79 ARG A CA 1
ATOM 583 C C . ARG A 1 79 ? 9.604 9.323 0.293 1.00 73.12 79 ARG A C 1
ATOM 585 O O . ARG A 1 79 ? 9.066 8.452 -0.386 1.00 73.12 79 ARG A O 1
ATOM 592 N N . PRO A 1 80 ? 9.217 10.609 0.214 1.00 63.81 80 PRO A N 1
ATOM 593 C CA . PRO A 1 80 ? 8.408 11.062 -0.906 1.00 63.81 80 PRO A CA 1
ATOM 594 C C . PRO A 1 80 ? 9.258 10.927 -2.173 1.00 63.81 80 PRO A C 1
ATOM 596 O O . PRO A 1 80 ? 10.357 11.478 -2.254 1.00 63.81 80 PRO A O 1
ATOM 599 N N . SER A 1 81 ? 8.792 10.148 -3.144 1.00 59.44 81 SER A N 1
ATOM 600 C CA . SER A 1 81 ? 9.438 10.034 -4.452 1.00 59.44 81 SER A CA 1
ATOM 601 C C . SER A 1 81 ? 9.478 11.411 -5.114 1.00 59.44 81 SER A C 1
ATOM 603 O O . SER A 1 81 ? 8.429 12.039 -5.271 1.00 59.44 81 SER A O 1
ATOM 605 N N . ALA A 1 82 ? 10.675 11.878 -5.477 1.00 60.00 82 ALA A N 1
ATOM 606 C CA . ALA A 1 82 ? 10.872 13.188 -6.102 1.00 60.00 82 ALA A CA 1
ATOM 607 C C . ALA A 1 82 ? 10.085 13.323 -7.420 1.00 60.00 82 ALA A C 1
ATOM 609 O O . ALA A 1 82 ? 9.574 14.399 -7.704 1.00 60.00 82 ALA A O 1
ATOM 610 N N . ASP A 1 83 ? 9.905 12.203 -8.130 1.00 66.62 83 ASP A N 1
ATOM 611 C CA . ASP A 1 83 ? 9.136 12.081 -9.367 1.00 66.62 83 ASP A CA 1
ATOM 612 C C . ASP A 1 83 ? 8.244 10.831 -9.294 1.00 66.62 83 ASP A C 1
ATOM 614 O O . ASP A 1 83 ? 8.584 9.779 -9.834 1.00 66.62 83 ASP A O 1
ATOM 618 N N . ILE A 1 84 ? 7.120 10.908 -8.567 1.00 73.81 84 ILE A N 1
ATOM 619 C CA . ILE A 1 84 ? 6.191 9.769 -8.500 1.00 73.81 84 ILE A CA 1
ATOM 620 C C . ILE A 1 84 ? 5.571 9.528 -9.879 1.00 73.81 84 ILE A C 1
ATOM 622 O O . ILE A 1 84 ? 4.821 10.358 -10.397 1.00 73.81 84 ILE A O 1
ATOM 626 N N . ASP A 1 85 ? 5.873 8.383 -10.483 1.00 86.25 85 ASP A N 1
ATOM 627 C CA . ASP A 1 85 ? 5.174 7.955 -11.688 1.00 86.25 85 ASP A CA 1
ATOM 628 C C . ASP A 1 85 ? 3.818 7.306 -11.338 1.00 86.25 85 ASP A C 1
ATOM 630 O O . ASP A 1 85 ? 3.506 6.995 -10.181 1.00 86.25 85 ASP A O 1
ATOM 634 N N . GLY A 1 86 ? 2.971 7.101 -12.350 1.00 90.38 86 GLY A N 1
ATOM 635 C CA . GLY A 1 86 ? 1.636 6.533 -12.145 1.00 90.38 86 GLY A CA 1
ATOM 636 C C . GLY A 1 86 ? 1.638 5.113 -11.562 1.00 90.38 86 GLY A C 1
ATOM 637 O O . GLY A 1 86 ? 0.699 4.747 -10.853 1.00 90.38 86 GLY A O 1
ATOM 638 N N . LYS A 1 87 ? 2.683 4.315 -11.819 1.00 94.56 87 LYS A N 1
ATOM 639 C CA . LYS A 1 87 ? 2.809 2.951 -11.290 1.00 94.56 87 LYS A CA 1
ATOM 640 C C . LYS A 1 87 ? 3.186 2.987 -9.816 1.00 94.56 87 LYS A C 1
ATOM 642 O O . LYS A 1 87 ? 2.507 2.346 -9.019 1.00 94.56 87 LYS A O 1
ATOM 647 N N . GLN A 1 88 ? 4.180 3.785 -9.433 1.00 91.94 88 GLN A N 1
ATOM 648 C CA . GLN A 1 88 ? 4.548 3.962 -8.029 1.00 91.94 88 GLN A CA 1
ATOM 649 C C . GLN A 1 88 ? 3.375 4.529 -7.217 1.00 91.94 88 GLN A C 1
ATOM 651 O O . GLN A 1 88 ? 3.072 4.026 -6.133 1.00 91.94 88 GLN A O 1
ATOM 656 N N . ALA A 1 89 ? 2.636 5.496 -7.773 1.00 92.81 89 ALA A N 1
ATOM 657 C CA . ALA A 1 89 ? 1.416 6.008 -7.154 1.00 92.81 89 ALA A CA 1
ATOM 658 C C . ALA A 1 89 ? 0.374 4.897 -6.929 1.00 92.81 89 ALA A C 1
ATOM 660 O O . ALA A 1 89 ? -0.180 4.787 -5.833 1.00 92.81 89 ALA A O 1
ATOM 661 N N . ALA A 1 90 ? 0.151 4.027 -7.919 1.00 95.75 90 ALA A N 1
ATOM 662 C CA . ALA A 1 90 ? -0.750 2.886 -7.777 1.00 95.75 90 ALA A CA 1
ATOM 663 C C . ALA A 1 90 ? -0.274 1.889 -6.703 1.00 95.75 90 ALA A C 1
ATOM 665 O O . ALA A 1 90 ? -1.091 1.424 -5.907 1.00 95.75 90 ALA A O 1
ATOM 666 N N . MET A 1 91 ? 1.031 1.599 -6.627 1.00 96.44 91 MET A N 1
ATOM 667 C CA . MET A 1 91 ? 1.608 0.726 -5.592 1.00 96.44 91 MET A CA 1
ATOM 668 C C . MET A 1 91 ? 1.412 1.315 -4.190 1.00 96.44 91 MET A C 1
ATOM 670 O O . MET A 1 91 ? 0.999 0.605 -3.271 1.00 96.44 91 MET A O 1
ATOM 674 N N . HIS A 1 92 ? 1.630 2.623 -4.022 1.00 95.38 92 HIS A N 1
ATOM 675 C CA . HIS A 1 92 ? 1.374 3.315 -2.757 1.00 95.38 92 HIS A CA 1
ATOM 676 C C . HIS A 1 92 ? -0.098 3.204 -2.363 1.00 95.38 92 HIS A C 1
ATOM 678 O O . HIS A 1 92 ? -0.413 2.799 -1.244 1.00 95.38 92 HIS A O 1
ATOM 684 N N . THR A 1 93 ? -1.016 3.515 -3.281 1.00 96.25 93 THR A N 1
ATOM 685 C CA . THR A 1 93 ? -2.456 3.404 -3.028 1.00 96.25 93 THR A CA 1
ATOM 686 C C . THR A 1 93 ? -2.855 1.975 -2.654 1.00 96.25 93 THR A C 1
ATOM 688 O O . THR A 1 93 ? -3.663 1.794 -1.741 1.00 96.25 93 THR A O 1
ATOM 691 N N . TRP A 1 94 ? -2.262 0.962 -3.290 1.00 97.75 94 TRP A N 1
ATOM 692 C CA . TRP A 1 94 ? -2.506 -0.445 -2.972 1.00 97.75 94 TRP A CA 1
ATOM 693 C C . TRP A 1 94 ? -2.090 -0.809 -1.547 1.00 97.75 94 TRP A C 1
ATOM 695 O O . TRP A 1 94 ? -2.890 -1.342 -0.776 1.00 97.75 94 TRP A O 1
ATOM 705 N N . ILE A 1 95 ? -0.861 -0.463 -1.158 1.00 97.31 95 ILE A N 1
ATOM 706 C CA . ILE A 1 95 ? -0.341 -0.744 0.186 1.00 97.31 95 ILE A CA 1
ATOM 707 C C . ILE A 1 95 ? -1.159 0.009 1.240 1.00 97.31 95 ILE A C 1
ATOM 709 O O . ILE A 1 95 ? -1.494 -0.551 2.283 1.00 97.31 95 ILE A O 1
ATOM 713 N N . LYS A 1 96 ? -1.570 1.249 0.963 1.00 97.44 96 LYS A N 1
ATOM 714 C CA . LYS A 1 96 ? -2.460 1.999 1.858 1.00 97.44 96 LYS A CA 1
ATOM 715 C C . LYS A 1 96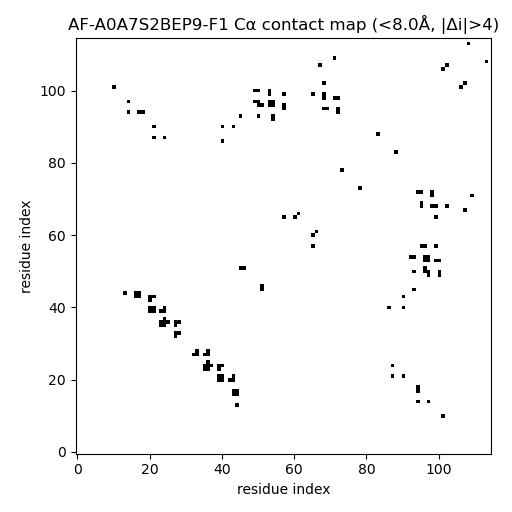 ? -3.835 1.347 1.995 1.00 97.44 96 LYS A C 1
ATOM 717 O O . LYS A 1 96 ? -4.328 1.225 3.112 1.00 97.44 96 LYS A O 1
ATOM 722 N N . ALA A 1 97 ? -4.426 0.850 0.909 1.00 97.62 97 ALA A N 1
ATOM 723 C CA . ALA A 1 97 ? -5.669 0.080 0.969 1.00 97.62 97 ALA A CA 1
ATOM 724 C C . ALA A 1 97 ? -5.510 -1.225 1.772 1.00 97.62 97 ALA A C 1
ATOM 726 O O . ALA A 1 97 ? -6.403 -1.591 2.540 1.00 97.62 97 ALA A O 1
ATOM 727 N N . ARG A 1 98 ? -4.354 -1.894 1.670 1.00 96.94 98 ARG A N 1
ATOM 728 C CA . ARG A 1 98 ? -4.017 -3.053 2.510 1.00 96.94 98 ARG A CA 1
ATOM 729 C C . ARG A 1 98 ? -3.991 -2.677 3.988 1.00 96.94 98 ARG A C 1
ATOM 731 O O . ARG A 1 98 ? -4.684 -3.307 4.785 1.00 96.94 98 ARG A O 1
ATOM 738 N N . LEU A 1 99 ? -3.261 -1.629 4.356 1.00 97.00 99 LEU A N 1
ATOM 739 C CA . LEU A 1 99 ? -3.208 -1.138 5.736 1.00 97.00 99 LEU A CA 1
ATOM 740 C C . LEU A 1 99 ? -4.582 -0.689 6.242 1.00 97.00 99 LEU A C 1
ATOM 742 O O . LEU A 1 99 ? -4.924 -0.947 7.391 1.00 97.00 99 LEU A O 1
ATOM 746 N N . PHE A 1 100 ? -5.394 -0.077 5.381 1.00 96.88 100 PHE A N 1
ATOM 747 C CA . PHE A 1 100 ? -6.773 0.285 5.690 1.00 96.88 100 PHE A CA 1
ATOM 748 C C . PHE A 1 100 ? -7.622 -0.946 6.020 1.00 96.88 100 PHE A C 1
ATOM 750 O O . PHE A 1 100 ? -8.341 -0.944 7.018 1.00 96.88 100 PHE A O 1
ATOM 757 N N . SER A 1 101 ? -7.492 -2.030 5.245 1.00 95.19 101 SER A N 1
ATOM 758 C CA . SER A 1 101 ? -8.172 -3.297 5.543 1.00 95.19 101 SER A CA 1
ATOM 759 C C . SER A 1 101 ? -7.758 -3.866 6.906 1.00 95.19 101 SER A C 1
ATOM 761 O O . SER A 1 101 ? -8.609 -4.331 7.666 1.00 95.19 101 SER A O 1
ATOM 763 N N . TYR A 1 102 ? -6.474 -3.756 7.261 1.00 94.81 102 TYR A N 1
ATOM 764 C CA . TYR A 1 102 ? -5.958 -4.239 8.541 1.00 94.81 102 TYR A CA 1
ATOM 765 C C . TYR A 1 102 ? -6.441 -3.374 9.696 1.00 94.81 102 TYR A C 1
ATOM 767 O O . TYR A 1 102 ? -6.925 -3.919 10.678 1.00 94.81 102 TYR A O 1
ATOM 775 N N . ASN A 1 103 ? -6.403 -2.048 9.554 1.00 94.19 103 ASN A N 1
ATOM 776 C CA . ASN A 1 103 ? -6.907 -1.114 10.556 1.00 94.19 103 ASN A CA 1
ATOM 777 C C . ASN A 1 103 ? -8.419 -1.280 10.794 1.00 94.19 103 ASN A C 1
ATOM 779 O O . ASN A 1 103 ? -8.882 -1.124 11.918 1.00 94.19 103 ASN A O 1
ATOM 783 N N . LYS A 1 104 ? -9.199 -1.636 9.765 1.00 91.75 104 LYS A N 1
ATOM 784 C CA . LYS A 1 104 ? -10.624 -1.959 9.942 1.00 91.75 104 LYS A CA 1
ATOM 785 C C . LYS A 1 104 ? -10.855 -3.249 10.719 1.00 91.75 104 LYS A C 1
ATOM 787 O O . LYS A 1 104 ? -11.789 -3.312 11.511 1.00 91.75 104 LYS A O 1
ATOM 792 N N . ALA A 1 105 ? -10.036 -4.271 10.481 1.00 91.38 105 ALA A N 1
ATOM 793 C CA . ALA A 1 105 ? -10.137 -5.538 11.201 1.00 91.38 105 ALA A CA 1
ATOM 794 C C . ALA A 1 105 ? -9.615 -5.418 12.645 1.00 91.38 105 ALA A C 1
ATOM 796 O O . ALA A 1 105 ? -10.243 -5.915 13.576 1.00 91.38 105 ALA A O 1
ATOM 797 N N . PHE A 1 106 ? -8.484 -4.733 12.820 1.00 90.75 106 PHE A N 1
ATOM 798 C CA . PHE A 1 106 ? -7.773 -4.530 14.078 1.00 90.75 106 PHE A CA 1
ATOM 799 C C . PHE A 1 106 ? -7.180 -3.108 14.100 1.00 90.75 106 PHE A C 1
ATOM 801 O O . PHE A 1 106 ? -6.096 -2.888 13.549 1.00 90.75 106 PHE A O 1
ATOM 808 N N . PRO A 1 107 ? -7.877 -2.129 14.709 1.00 92.44 107 PRO A N 1
ATOM 809 C CA . PRO A 1 107 ? -7.451 -0.732 14.706 1.00 92.44 107 PRO A CA 1
ATOM 810 C C . PRO A 1 107 ? -6.035 -0.530 15.240 1.00 92.44 107 PRO A C 1
ATOM 812 O O . PRO A 1 107 ? -5.675 -1.041 16.301 1.00 92.44 107 PRO A O 1
ATOM 815 N N . PHE A 1 108 ? -5.237 0.254 14.518 1.00 93.12 108 PHE A N 1
ATOM 816 C CA . PHE A 1 108 ? -3.857 0.521 14.896 1.00 93.12 108 PHE A CA 1
ATOM 817 C C . PHE A 1 108 ? -3.779 1.368 16.173 1.00 93.12 108 PHE A C 1
ATOM 819 O O . PHE A 1 108 ? -4.405 2.427 16.277 1.00 93.12 108 PHE A O 1
ATOM 826 N N . GLN A 1 109 ? -2.937 0.935 17.112 1.00 92.06 109 GLN A N 1
ATOM 827 C CA . GLN A 1 109 ? -2.493 1.721 18.262 1.00 92.06 109 GLN A CA 1
ATOM 828 C C . GLN A 1 109 ? -1.078 2.224 17.991 1.00 92.06 109 GLN A C 1
ATOM 830 O O . GLN A 1 109 ? -0.101 1.507 18.170 1.00 92.06 109 GLN A O 1
ATOM 835 N N . LEU A 1 110 ? -0.987 3.455 17.490 1.00 88.69 110 LEU A N 1
ATOM 836 C CA . LEU A 1 110 ? 0.279 4.074 17.074 1.00 88.69 110 LEU A CA 1
ATOM 837 C C . LEU A 1 110 ? 0.827 5.054 18.115 1.00 88.69 110 LEU A C 1
ATOM 839 O O . LEU A 1 110 ? 1.942 5.548 17.977 1.00 88.69 110 LEU A O 1
ATOM 843 N N . ASN A 1 111 ? 0.039 5.351 19.151 1.00 87.69 111 ASN A N 1
ATOM 844 C CA . ASN A 1 111 ? 0.482 6.176 20.260 1.00 87.69 111 ASN A CA 1
ATOM 845 C C . ASN A 1 111 ? 1.339 5.318 21.209 1.00 87.69 111 ASN A C 1
ATOM 847 O O . ASN A 1 111 ? 0.796 4.395 21.819 1.00 87.69 111 ASN A O 1
ATOM 851 N N . PRO A 1 112 ? 2.636 5.628 21.393 1.00 86.62 112 PRO A N 1
ATOM 852 C CA . PRO A 1 112 ? 3.519 4.848 22.262 1.00 86.62 112 PRO A CA 1
ATOM 853 C C . PRO A 1 112 ? 3.139 4.920 23.750 1.00 86.62 112 PRO A C 1
ATOM 855 O O . PRO A 1 112 ? 3.675 4.165 24.556 1.00 86.62 112 PRO A O 1
ATOM 858 N N . TYR A 1 113 ? 2.238 5.830 24.131 1.00 91.75 113 TYR A N 1
ATOM 859 C CA . TYR A 1 113 ? 1.781 6.015 25.508 1.00 91.75 113 TYR A CA 1
ATOM 860 C C . TYR A 1 113 ? 0.458 5.303 25.821 1.00 91.75 113 TYR A C 1
ATOM 862 O O . TYR A 1 113 ? 0.040 5.291 26.981 1.00 91.75 113 TYR A O 1
ATOM 870 N N . THR A 1 114 ? -0.209 4.718 24.821 1.00 82.94 114 THR A N 1
ATOM 871 C CA . THR A 1 114 ? -1.391 3.884 25.060 1.00 82.94 114 THR A CA 1
ATOM 872 C C . THR A 1 114 ? -0.926 2.519 25.570 1.00 82.94 114 THR A C 1
ATOM 874 O O . THR A 1 114 ? -0.171 1.836 24.883 1.00 82.94 114 THR A O 1
ATOM 877 N N . LYS A 1 115 ? -1.337 2.157 26.791 1.00 58.69 115 LYS A N 1
ATOM 878 C CA . LYS A 1 115 ? -1.052 0.852 27.406 1.00 58.69 115 LYS A CA 1
ATOM 879 C C . LYS A 1 115 ? -2.016 -0.225 26.932 1.00 58.69 115 LYS A C 1
ATOM 881 O O . LYS A 1 115 ? -3.208 0.112 26.759 1.00 58.69 115 LYS A O 1
#

InterPro domains:
  IPR049262 ATPTG10-like domain [PF20716] (12-109)

Foldseek 3Di:
DDDPPDDDPCLVVLLVLLLVLLVQLVVCVVVVVVVSNVVSLVSRPPVPPLLVVQLVVLVVDDDPLVVQLVVVLCVSVVDDDPDDDPSSVVSSSSSSSSSSSVCVVPNDDPPPPDD

Radius of gyration: 15.21 Å; Cα contacts (8 Å, |Δi|>4): 79; chains: 1; bounding box: 40×34×44 Å

Organism: NCBI:txid327968

Mean predicted aligned error: 5.84 Å

Nearest PDB structures (foldseek):
  6tmg-assembly1_p  TM=9.510E-01  e=1.627E-08  Toxoplasma gondii GT1
  4u2u-assembly1_B  TM=2.907E-01  e=4.517E+00  Homo sapiens

Secondary structure (DSSP, 8-state):
---------THHHHHHHHHHHHHHHHHHHHTT-HHHHHHHHHTS-TT-HHHHHHHHHHHH--HHHHHHHHHHHHHH-----TT--HHHHHHHHHHHHHHHHHHHHS-----TT--

Solvent-accessible surface area (backbone atoms only — not comparable to full-atom values): 6786 Å² total; per-residue (Å²): 136,82,80,82,78,87,62,78,85,48,66,63,60,54,52,53,51,37,51,51,23,51,54,44,23,54,51,21,58,77,71,66,36,62,72,51,25,53,51,22,59,70,66,34,71,82,78,42,64,63,34,63,67,24,35,65,53,48,72,72,46,60,67,69,70,40,51,55,34,52,50,57,44,41,73,75,54,72,71,80,63,94,76,72,46,76,64,59,50,48,51,51,54,47,54,42,10,39,47,40,42,45,36,72,77,53,68,77,81,83,58,90,82,66,129